Protein AF-A0A3M4JHX5-F1 (afdb_monomer_lite)

Secondary structure (DSSP, 8-state):
--------SS-EEEEETTEEEEEETTEEEEE-S---SS-S-PPP-PPPP-PPPPPPPPPPP-PPPPPPPPPPPP-

Radius of gyration: 40.57 Å; chains: 1; bounding box: 90×45×92 Å

Foldseek 3Di:
DDDDDDDDDAKDWDDDPNWIWMQGPVGIDTDDPDDQDPVDDDDDDDDDDPDDDDDDDDDDDPDDDDDDDDDDDDD

Organism: NCBI:txid192088

Sequence (75 aa):
GEKIVIEAGVELTVKAGGSFIKLDAGGITMIGPIANVNAGGSAGTGTGIGIKPPRLPGVVDQDKAGSLMDPALVN

pLDDT: mean 81.88, std 10.48, range [53.41, 95.81]

Structure (mmCIF, N/CA/C/O backbone):
data_AF-A0A3M4JHX5-F1
#
_entry.id   AF-A0A3M4JHX5-F1
#
loop_
_atom_site.group_PDB
_atom_site.id
_atom_site.type_symbol
_atom_site.label_atom_id
_atom_site.label_alt_id
_atom_site.label_comp_id
_atom_site.label_asym_id
_atom_site.label_entity_id
_atom_site.label_seq_id
_atom_site.pdbx_PDB_ins_code
_atom_site.Cartn_x
_atom_site.Cartn_y
_atom_site.Cartn_z
_atom_site.occupancy
_atom_site.B_iso_or_equiv
_atom_site.auth_seq_id
_atom_site.auth_comp_id
_atom_site.auth_asym_id
_atom_site.auth_atom_id
_atom_site.pdbx_PDB_model_num
ATOM 1 N N . GLY A 1 1 ? 17.196 -6.998 8.798 1.00 72.50 1 GLY A N 1
ATOM 2 C CA . GLY A 1 1 ? 16.271 -5.869 8.984 1.00 72.50 1 GLY A CA 1
ATOM 3 C C . GLY A 1 1 ? 15.452 -6.139 10.218 1.00 72.50 1 GLY A C 1
ATOM 4 O O . GLY A 1 1 ? 15.105 -7.294 10.441 1.00 72.50 1 GLY A O 1
ATOM 5 N N . GLU A 1 2 ? 15.206 -5.122 11.032 1.00 88.69 2 GLU A N 1
ATOM 6 C CA . GLU A 1 2 ? 14.346 -5.263 12.207 1.00 88.69 2 GLU A CA 1
ATOM 7 C C . GLU A 1 2 ? 12.901 -5.521 11.769 1.00 88.69 2 GLU A C 1
ATOM 9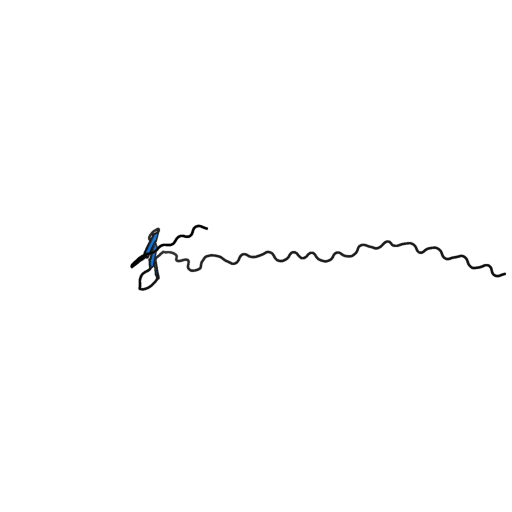 O O . GLU A 1 2 ? 12.393 -4.886 10.845 1.00 88.69 2 GLU A O 1
ATOM 14 N N . LYS A 1 3 ? 12.258 -6.502 12.406 1.00 90.94 3 LYS A N 1
ATOM 15 C CA . LYS A 1 3 ? 10.853 -6.841 12.181 1.00 90.94 3 LYS A CA 1
ATOM 16 C C . LYS A 1 3 ? 10.035 -6.242 13.317 1.00 90.94 3 LYS A C 1
ATOM 18 O O . LYS A 1 3 ? 10.314 -6.523 14.477 1.00 90.94 3 LYS A O 1
ATOM 23 N N . ILE A 1 4 ? 8.997 -5.489 12.971 1.00 93.00 4 ILE A N 1
ATOM 24 C CA . ILE A 1 4 ? 8.012 -4.968 13.922 1.00 93.00 4 ILE A CA 1
ATOM 25 C C . ILE A 1 4 ? 6.676 -5.664 13.653 1.00 93.00 4 ILE A C 1
ATOM 27 O O . ILE A 1 4 ? 6.271 -5.812 12.500 1.00 93.00 4 ILE A O 1
ATOM 31 N N . VAL A 1 5 ? 6.006 -6.107 14.717 1.00 92.75 5 VAL A N 1
ATOM 32 C CA . VAL A 1 5 ? 4.650 -6.670 14.683 1.00 92.75 5 VAL A CA 1
ATOM 33 C C . VAL A 1 5 ? 3.808 -5.893 15.688 1.00 92.75 5 VAL A C 1
ATOM 35 O O . VAL A 1 5 ? 4.241 -5.698 16.821 1.00 92.75 5 VAL A O 1
ATOM 38 N N . ILE A 1 6 ? 2.638 -5.423 15.258 1.00 92.50 6 ILE A N 1
ATOM 39 C CA . ILE A 1 6 ? 1.692 -4.676 16.092 1.00 92.50 6 ILE A CA 1
ATOM 40 C C . ILE A 1 6 ? 0.380 -5.453 16.093 1.00 92.50 6 ILE A C 1
ATOM 42 O O . ILE A 1 6 ? -0.219 -5.649 15.037 1.00 92.50 6 ILE A O 1
ATOM 46 N N . GLU A 1 7 ? -0.051 -5.888 17.273 1.00 92.69 7 GLU A N 1
ATOM 47 C CA . GLU A 1 7 ? -1.293 -6.634 17.478 1.00 92.69 7 GLU A CA 1
ATOM 48 C C . GLU A 1 7 ? -2.295 -5.761 18.237 1.00 92.69 7 GLU A C 1
ATOM 50 O O . GLU A 1 7 ? -1.943 -5.083 19.203 1.00 92.69 7 GLU A O 1
ATOM 55 N N . ALA A 1 8 ? -3.550 -5.771 17.792 1.00 91.12 8 ALA A N 1
ATOM 56 C CA . ALA A 1 8 ? -4.645 -5.053 18.430 1.00 91.12 8 ALA A CA 1
ATOM 57 C C . ALA A 1 8 ? -5.868 -5.969 18.540 1.00 91.12 8 ALA A C 1
ATOM 59 O O . ALA A 1 8 ? -6.130 -6.763 17.641 1.00 91.12 8 ALA A O 1
ATOM 60 N N . GLY A 1 9 ? -6.601 -5.873 19.653 1.00 92.69 9 GLY A N 1
ATOM 61 C CA . GLY A 1 9 ? -7.682 -6.816 19.967 1.00 92.69 9 GLY A CA 1
ATOM 62 C C . GLY A 1 9 ? -8.999 -6.555 19.230 1.00 92.69 9 GLY A C 1
ATOM 63 O O . GLY A 1 9 ? -9.637 -7.494 18.773 1.00 92.69 9 GLY A O 1
ATOM 64 N N . VAL A 1 10 ? -9.41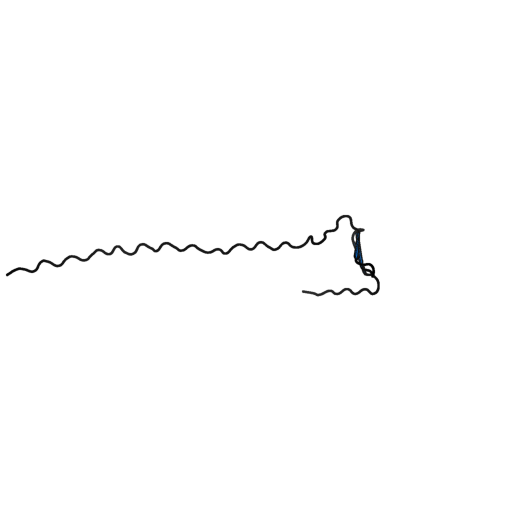7 -5.291 19.127 1.00 93.69 10 VAL A N 1
ATOM 65 C CA . VAL A 1 10 ? -10.714 -4.907 18.527 1.00 93.69 10 VAL A CA 1
ATOM 66 C C . VAL A 1 10 ? -10.523 -3.904 17.397 1.00 93.69 10 VAL A C 1
ATOM 68 O O . VAL A 1 10 ? -11.154 -4.019 16.350 1.00 93.69 10 VAL A O 1
ATOM 71 N N . GLU A 1 11 ? -9.643 -2.928 17.609 1.00 94.25 11 GLU A N 1
ATOM 72 C CA . GLU A 1 11 ? -9.370 -1.866 16.654 1.00 94.25 11 GLU A CA 1
ATOM 73 C C . GLU A 1 11 ? -7.907 -1.417 16.768 1.00 94.25 11 GLU A C 1
ATOM 75 O O . GLU A 1 11 ? -7.377 -1.300 17.876 1.00 94.25 11 GLU A O 1
ATOM 80 N N . LEU A 1 12 ? -7.268 -1.125 15.633 1.00 95.75 12 LEU A N 1
ATOM 81 C CA . LEU A 1 12 ? -5.990 -0.416 15.564 1.00 95.75 12 LEU A CA 1
ATOM 82 C C . LEU A 1 12 ? -6.193 0.940 14.892 1.00 95.75 12 LEU A C 1
ATOM 84 O O . LEU A 1 12 ? -6.600 0.996 13.734 1.00 95.75 12 LEU A O 1
ATOM 88 N N . THR A 1 13 ? -5.836 2.022 15.584 1.00 93.69 13 THR A N 1
ATOM 89 C CA . THR A 1 13 ? -5.897 3.381 15.034 1.00 93.69 13 THR A CA 1
ATOM 90 C C . THR A 1 13 ? -4.525 4.056 15.078 1.00 93.69 13 THR A C 1
ATOM 92 O O . THR A 1 13 ? -3.921 4.195 16.139 1.00 93.69 13 THR A O 1
ATOM 95 N N . VAL A 1 14 ? -4.053 4.534 13.925 1.00 94.06 14 VAL A N 1
ATOM 96 C CA . VAL A 1 14 ? -2.825 5.329 13.766 1.00 94.06 14 VAL A CA 1
ATOM 97 C C . VAL A 1 14 ? -3.218 6.756 13.397 1.00 94.06 14 VAL A C 1
ATOM 99 O O . VAL A 1 14 ? -3.947 6.952 12.429 1.00 94.06 14 VAL A O 1
ATOM 102 N N . LYS A 1 15 ? -2.747 7.759 14.149 1.00 92.06 15 LYS A N 1
ATOM 103 C CA . LYS A 1 15 ? -3.046 9.183 13.910 1.00 92.06 15 LYS A CA 1
ATOM 104 C C . LYS A 1 15 ? -1.771 9.979 13.660 1.00 92.06 15 LYS A C 1
ATOM 106 O O . LYS A 1 15 ? -0.802 9.824 14.396 1.00 92.06 15 LYS A O 1
ATOM 111 N N . ALA A 1 16 ? -1.800 10.874 12.677 1.00 90.19 16 ALA A N 1
ATOM 112 C CA . ALA A 1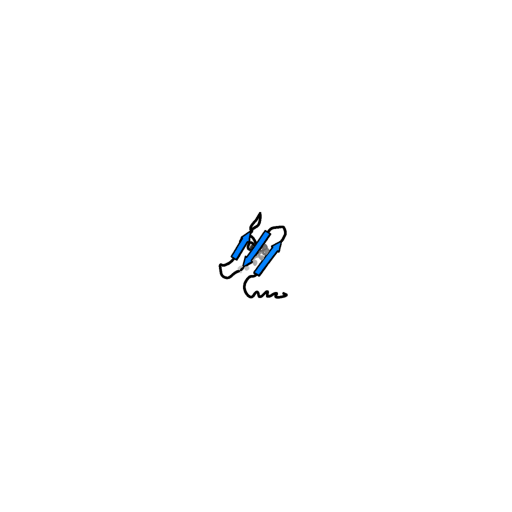 16 ? -0.723 11.825 12.411 1.00 90.19 16 ALA A CA 1
ATOM 113 C C . ALA A 1 16 ? -1.275 13.078 11.716 1.00 90.19 16 ALA A C 1
ATOM 115 O O . ALA A 1 16 ? -1.958 12.970 10.702 1.00 90.19 16 ALA A O 1
ATOM 116 N N . GLY A 1 17 ? -0.993 14.271 12.254 1.00 87.88 17 GLY A N 1
ATOM 117 C CA . GLY A 1 17 ? -1.310 15.546 11.588 1.00 87.88 17 GLY A CA 1
ATOM 118 C C . GLY A 1 17 ? -2.777 15.713 11.162 1.00 87.88 17 GLY A C 1
ATOM 119 O O . GLY A 1 17 ? -3.040 16.189 10.064 1.00 87.88 17 GLY A O 1
ATOM 120 N N . GLY A 1 18 ? -3.733 15.255 11.980 1.00 86.69 18 GLY A N 1
ATOM 121 C CA . GLY A 1 18 ? -5.169 15.294 11.658 1.00 86.69 18 GLY A CA 1
ATOM 122 C C . GLY A 1 18 ? -5.652 14.197 10.698 1.00 86.69 18 GLY A C 1
ATOM 123 O O . GLY A 1 18 ? -6.855 14.058 10.499 1.00 86.69 18 GLY A O 1
ATOM 124 N N . SER A 1 19 ? -4.741 13.389 10.155 1.00 92.00 19 SER A N 1
ATOM 125 C CA . SER A 1 19 ? -5.059 12.181 9.393 1.00 92.00 19 SER A CA 1
ATOM 126 C C . SER A 1 19 ? -5.122 10.964 10.313 1.00 92.00 19 SER A C 1
ATOM 128 O O . SER A 1 19 ? -4.452 10.927 11.354 1.00 92.00 19 SER A O 1
ATOM 130 N N . PHE A 1 20 ? -5.898 9.952 9.931 1.00 92.94 20 PHE A N 1
ATOM 131 C CA . PHE A 1 20 ? -5.931 8.682 10.644 1.00 92.94 20 PHE A CA 1
ATOM 132 C C . PHE A 1 20 ? -6.151 7.476 9.731 1.00 92.94 20 PHE A C 1
ATOM 134 O O . PHE A 1 20 ? -6.793 7.571 8.685 1.00 92.94 20 PHE A O 1
ATOM 141 N N . ILE A 1 21 ? -5.636 6.333 10.177 1.00 94.12 21 ILE A N 1
ATOM 142 C CA . ILE A 1 21 ? -5.909 5.003 9.633 1.00 94.12 21 ILE A CA 1
ATOM 143 C C . ILE A 1 21 ? -6.511 4.183 10.767 1.00 94.12 21 ILE A C 1
ATOM 145 O O . ILE A 1 21 ? -5.948 4.161 11.858 1.00 94.12 21 ILE A O 1
ATOM 149 N N . LYS A 1 22 ? -7.639 3.529 10.511 1.00 94.81 22 LYS A N 1
ATOM 150 C CA . LYS A 1 22 ? -8.371 2.691 11.456 1.00 94.81 22 LYS A CA 1
ATOM 151 C C . LYS A 1 22 ? -8.590 1.311 10.852 1.00 94.81 22 LYS A C 1
ATOM 153 O O . LYS A 1 22 ? -9.018 1.216 9.704 1.00 94.81 22 LYS A O 1
ATOM 158 N N . LEU A 1 23 ? -8.286 0.269 11.613 1.00 95.81 23 LEU A N 1
ATOM 159 C CA . LEU A 1 23 ? -8.522 -1.125 11.262 1.00 95.81 23 LEU A CA 1
ATOM 160 C C . LEU A 1 23 ? -9.459 -1.709 12.310 1.00 95.81 23 LEU A C 1
ATOM 162 O O . LEU A 1 23 ? -9.105 -1.722 13.485 1.00 95.81 23 LEU A O 1
ATOM 166 N N . ASP A 1 24 ? -10.619 -2.190 11.888 1.00 95.06 24 ASP A N 1
ATOM 167 C CA . ASP A 1 24 ? -11.611 -2.847 12.737 1.00 95.06 24 ASP A CA 1
ATOM 168 C C . ASP A 1 24 ? -12.239 -4.047 12.004 1.00 95.06 24 ASP A C 1
ATOM 170 O O . ASP A 1 24 ? -11.845 -4.396 10.888 1.00 95.06 24 ASP A O 1
ATOM 174 N N . ALA A 1 25 ? -13.227 -4.697 12.626 1.00 94.25 25 ALA A N 1
ATOM 175 C CA . ALA A 1 25 ? -13.936 -5.834 12.032 1.00 94.25 25 ALA A CA 1
ATOM 176 C C . ALA A 1 25 ? -14.671 -5.502 10.713 1.00 94.25 25 ALA A C 1
ATOM 178 O O . ALA A 1 25 ? -14.998 -6.412 9.955 1.00 94.25 25 ALA A O 1
ATOM 179 N N . GLY A 1 26 ? -14.940 -4.223 10.436 1.00 93.62 26 GLY A N 1
ATOM 180 C CA . GLY A 1 26 ? -15.541 -3.739 9.193 1.00 93.62 26 GLY A CA 1
ATOM 181 C C . GLY A 1 26 ? -14.525 -3.446 8.084 1.00 93.62 26 GLY A C 1
ATOM 182 O O . GLY A 1 26 ? -14.928 -3.230 6.941 1.00 93.62 26 GLY A O 1
ATOM 183 N N . GLY A 1 27 ? -13.224 -3.464 8.387 1.00 92.62 27 GLY A N 1
ATOM 184 C CA . GLY A 1 27 ? -12.144 -3.312 7.417 1.00 92.62 27 GLY A CA 1
ATOM 185 C C . GLY A 1 27 ? -11.194 -2.162 7.742 1.00 92.62 27 GLY A C 1
ATOM 186 O O . GLY A 1 27 ? -10.893 -1.881 8.901 1.00 92.62 27 GLY A O 1
ATOM 187 N N . ILE A 1 28 ? -10.676 -1.518 6.691 1.00 93.62 28 ILE A N 1
ATOM 188 C CA . ILE A 1 28 ? -9.681 -0.443 6.791 1.00 93.62 28 ILE A CA 1
ATOM 189 C C . ILE A 1 28 ? -10.330 0.883 6.392 1.00 93.62 28 ILE A C 1
ATOM 191 O O . ILE A 1 28 ? -10.804 1.037 5.269 1.00 93.62 28 ILE A O 1
ATOM 195 N N . THR A 1 29 ? -10.307 1.860 7.297 1.00 91.50 29 THR A N 1
ATOM 196 C CA . THR A 1 29 ? -10.744 3.240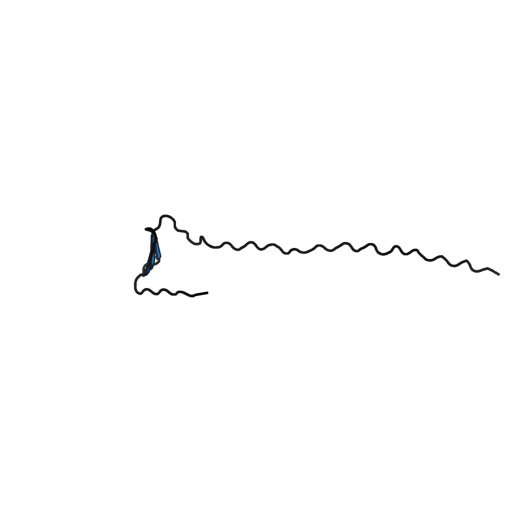 7.052 1.00 91.50 29 THR A CA 1
ATOM 197 C C . THR A 1 29 ? -9.542 4.177 7.096 1.00 91.50 29 THR A C 1
ATOM 199 O O . THR A 1 29 ? -8.737 4.106 8.020 1.00 91.50 29 THR A O 1
ATOM 202 N N . MET A 1 30 ? -9.428 5.090 6.132 1.00 90.94 30 MET A N 1
ATOM 203 C CA . MET A 1 30 ? -8.376 6.108 6.097 1.00 90.94 30 MET A CA 1
ATOM 204 C C . MET A 1 30 ? -8.980 7.479 5.798 1.00 90.94 30 MET A C 1
ATOM 206 O O . MET A 1 30 ? -9.746 7.617 4.848 1.00 90.94 30 MET A O 1
ATOM 210 N N . ILE A 1 31 ? -8.613 8.493 6.583 1.00 89.44 31 ILE A N 1
ATOM 211 C CA . ILE A 1 31 ? -8.964 9.896 6.332 1.00 89.44 31 ILE A CA 1
ATOM 212 C C . ILE A 1 31 ? -7.696 10.742 6.397 1.00 89.44 31 ILE A C 1
ATOM 214 O O . ILE A 1 31 ? -6.946 10.674 7.368 1.00 89.44 31 ILE A O 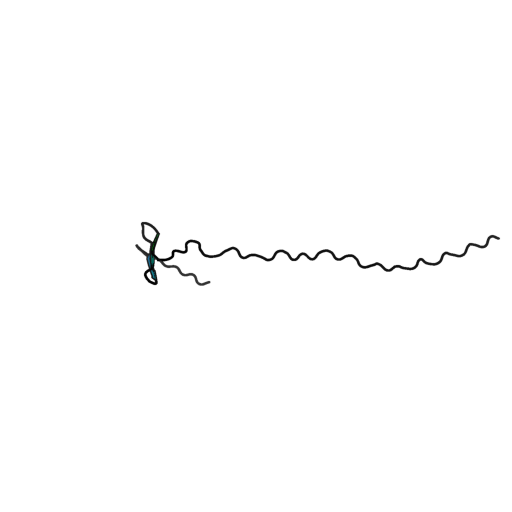1
ATOM 218 N N . GLY A 1 32 ? -7.482 11.560 5.372 1.00 89.38 32 GLY A N 1
ATOM 219 C CA . GLY A 1 32 ? -6.393 12.525 5.280 1.00 89.38 32 GLY A CA 1
ATOM 220 C C . GLY A 1 32 ? -6.523 13.370 4.009 1.00 89.38 32 GLY A C 1
ATOM 221 O O . GLY A 1 32 ? -7.251 12.979 3.095 1.00 89.38 32 GLY A O 1
ATOM 222 N N . PRO A 1 33 ? -5.845 14.527 3.929 1.00 83.94 33 PRO A N 1
ATOM 223 C CA . PRO A 1 33 ? -5.920 15.414 2.767 1.00 83.94 33 PRO A CA 1
ATOM 224 C C . PRO A 1 33 ? -5.325 14.788 1.496 1.00 83.94 33 PRO A C 1
ATOM 226 O O . PRO A 1 33 ? -5.738 15.131 0.393 1.00 83.94 33 PRO A O 1
ATOM 229 N N . ILE A 1 34 ? -4.366 13.867 1.642 1.00 80.75 34 ILE A N 1
ATOM 230 C CA . ILE A 1 34 ? -3.751 13.106 0.549 1.00 80.75 34 ILE A CA 1
ATOM 231 C C . ILE A 1 34 ? -3.654 11.643 0.991 1.00 80.75 34 ILE A C 1
ATOM 233 O O . ILE A 1 34 ? -3.128 11.359 2.067 1.00 80.75 34 ILE A O 1
ATOM 237 N N . ALA A 1 35 ? -4.123 10.721 0.148 1.00 81.00 35 ALA A N 1
ATOM 238 C CA . ALA A 1 35 ? -3.980 9.281 0.341 1.00 81.00 35 ALA A CA 1
ATOM 239 C C . ALA A 1 35 ? -3.126 8.691 -0.789 1.00 81.00 35 ALA A C 1
ATOM 241 O O .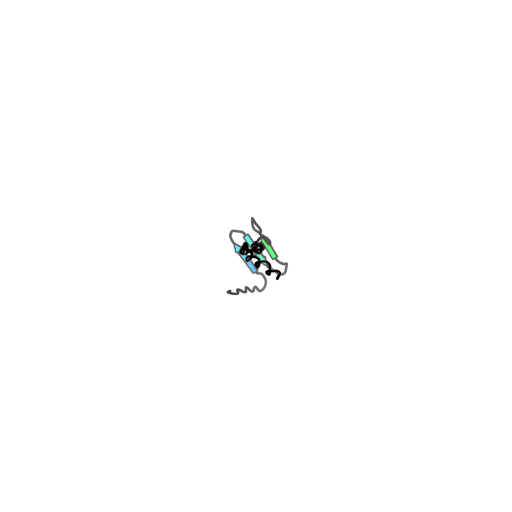 ALA A 1 35 ? -3.561 8.586 -1.934 1.00 81.00 35 ALA A O 1
ATOM 242 N N . ASN A 1 36 ? -1.895 8.305 -0.461 1.00 78.19 36 ASN A N 1
ATOM 243 C CA . ASN A 1 36 ? -0.961 7.691 -1.400 1.00 78.19 36 ASN A CA 1
ATOM 244 C C . ASN A 1 36 ? -1.109 6.166 -1.363 1.00 78.19 36 ASN A C 1
ATOM 246 O O . ASN A 1 36 ? -0.436 5.483 -0.593 1.00 78.19 36 ASN A O 1
ATOM 250 N N . VAL A 1 37 ? -2.005 5.629 -2.191 1.00 82.12 37 VAL A N 1
ATOM 251 C CA . VAL A 1 37 ? -2.229 4.181 -2.307 1.00 82.12 37 VAL A CA 1
ATOM 252 C C . VAL A 1 37 ? -1.320 3.623 -3.396 1.00 82.12 37 VAL A C 1
ATOM 254 O O . VAL A 1 37 ? -1.362 4.088 -4.531 1.00 82.12 37 VAL A O 1
ATOM 257 N N . ASN A 1 38 ? -0.494 2.629 -3.059 1.00 69.62 38 ASN A N 1
ATOM 258 C CA . ASN A 1 38 ? 0.464 2.007 -3.985 1.00 69.62 38 ASN A CA 1
ATOM 259 C C . ASN A 1 38 ? 1.454 2.999 -4.634 1.00 69.62 38 ASN A C 1
ATOM 261 O O . ASN A 1 38 ? 1.977 2.743 -5.713 1.00 69.62 38 ASN A O 1
ATOM 265 N N . ALA A 1 39 ? 1.734 4.131 -3.983 1.00 73.00 39 ALA A N 1
ATOM 266 C CA . ALA A 1 39 ? 2.567 5.202 -4.539 1.00 73.00 39 ALA A CA 1
ATOM 267 C C . ALA A 1 39 ? 4.085 4.990 -4.347 1.00 73.00 39 ALA A C 1
ATOM 269 O O . ALA A 1 39 ? 4.860 5.940 -4.443 1.00 73.00 39 ALA A O 1
ATOM 270 N N . GLY A 1 40 ? 4.520 3.773 -4.011 1.00 73.75 40 GLY A N 1
ATOM 271 C CA . GLY A 1 40 ? 5.909 3.472 -3.669 1.00 73.75 40 GLY A CA 1
ATOM 272 C C . GLY A 1 40 ? 6.533 2.438 -4.599 1.00 73.75 40 GLY A C 1
ATOM 273 O O . GLY A 1 40 ? 5.976 1.360 -4.772 1.00 73.75 40 GLY A O 1
ATOM 274 N N . GLY A 1 41 ? 7.727 2.754 -5.111 1.00 67.94 41 GLY A N 1
ATOM 275 C CA . GLY A 1 41 ? 8.621 1.811 -5.787 1.00 67.94 41 GLY A CA 1
ATOM 276 C C . GLY A 1 41 ? 8.275 1.551 -7.253 1.00 67.94 41 GLY A C 1
ATOM 277 O O . GLY A 1 41 ? 7.387 0.766 -7.566 1.00 67.94 41 GLY A O 1
ATOM 278 N N . SER A 1 42 ? 9.034 2.151 -8.169 1.00 68.56 42 SER A N 1
ATOM 279 C CA . SER A 1 42 ? 9.136 1.664 -9.546 1.00 68.56 42 SER A CA 1
ATOM 280 C C . SER A 1 42 ? 10.291 0.669 -9.648 1.00 68.56 42 SER A C 1
ATOM 282 O O . SER A 1 42 ? 11.282 0.772 -8.920 1.00 68.56 42 SER A O 1
ATOM 284 N N . ALA A 1 43 ? 10.175 -0.311 -10.549 1.00 75.19 43 ALA A N 1
ATOM 285 C CA . ALA A 1 43 ? 11.317 -1.149 -10.888 1.00 75.19 43 ALA A CA 1
ATOM 286 C C . ALA A 1 43 ? 12.467 -0.241 -11.356 1.00 75.19 43 ALA A C 1
ATOM 288 O O . ALA A 1 43 ? 12.278 0.601 -12.236 1.00 75.19 43 ALA A O 1
ATOM 289 N N . GLY A 1 44 ? 13.644 -0.386 -10.745 1.00 76.56 44 GLY A N 1
ATOM 290 C CA . GLY A 1 44 ? 14.828 0.343 -11.182 1.00 76.56 44 GLY A CA 1
ATOM 291 C C . GLY A 1 44 ? 15.164 -0.009 -12.632 1.00 76.56 44 GLY A C 1
ATOM 292 O O . GLY A 1 44 ? 15.059 -1.163 -13.044 1.00 76.56 44 GLY A O 1
ATOM 293 N N . THR A 1 45 ? 15.575 0.977 -13.421 1.00 78.50 45 THR A N 1
ATOM 294 C CA . THR A 1 45 ? 16.084 0.742 -14.775 1.00 78.50 45 THR A CA 1
ATOM 295 C C . THR A 1 45 ? 17.511 0.205 -14.701 1.00 78.50 45 THR A C 1
ATOM 297 O O . THR A 1 45 ? 18.418 0.920 -14.277 1.00 78.50 45 THR A O 1
ATOM 300 N N . GLY A 1 46 ? 17.720 -1.047 -15.114 1.00 79.50 46 GLY A N 1
ATOM 301 C CA . GLY A 1 46 ? 19.060 -1.596 -15.328 1.00 79.50 46 GLY A CA 1
ATOM 302 C C . GLY A 1 46 ? 19.690 -1.030 -16.602 1.00 79.50 46 GLY A C 1
ATOM 303 O O . GLY A 1 46 ? 19.000 -0.825 -17.602 1.00 79.50 46 GLY A O 1
ATOM 304 N N . THR A 1 47 ? 20.999 -0.783 -16.591 1.00 78.31 47 THR A N 1
ATOM 305 C CA . THR A 1 47 ? 21.738 -0.495 -17.824 1.00 78.31 47 THR A CA 1
ATOM 306 C C . THR A 1 47 ? 21.886 -1.793 -18.626 1.00 78.31 47 THR A C 1
ATOM 308 O O . THR A 1 47 ? 22.157 -2.855 -18.066 1.00 78.31 47 THR A O 1
ATOM 311 N N . GLY A 1 48 ? 21.641 -1.737 -19.939 1.00 80.56 48 GLY A N 1
ATOM 312 C CA . GLY A 1 48 ? 21.776 -2.901 -20.821 1.00 80.56 48 GLY A CA 1
ATOM 313 C C . GLY A 1 48 ? 23.203 -3.469 -20.853 1.00 80.56 48 GLY A C 1
ATOM 314 O O . GLY A 1 48 ? 24.158 -2.841 -20.395 1.00 80.56 48 GLY A O 1
ATOM 315 N N . ILE A 1 49 ? 23.363 -4.667 -21.419 1.00 79.94 49 ILE A N 1
ATOM 316 C CA . ILE A 1 49 ? 24.663 -5.350 -21.504 1.00 79.94 49 ILE A CA 1
ATOM 317 C C . ILE A 1 49 ? 25.589 -4.589 -22.469 1.00 79.94 49 ILE A C 1
ATOM 319 O O . ILE A 1 49 ? 25.291 -4.459 -23.654 1.00 79.94 49 ILE A O 1
ATOM 323 N N . GLY A 1 50 ? 26.740 -4.119 -21.978 1.00 81.12 50 GLY A N 1
ATOM 324 C CA . GLY A 1 50 ? 27.772 -3.435 -22.769 1.00 81.12 50 GLY A CA 1
ATOM 325 C C . GLY A 1 50 ? 28.618 -4.390 -23.618 1.00 81.12 50 GLY A C 1
ATOM 326 O O . GLY A 1 50 ? 29.826 -4.499 -23.403 1.00 81.12 50 GLY A O 1
ATOM 327 N N . ILE A 1 51 ? 27.995 -5.116 -24.551 1.00 83.69 51 ILE A N 1
ATOM 328 C CA . ILE A 1 51 ? 28.705 -6.052 -25.434 1.00 83.69 51 ILE A CA 1
ATOM 329 C C . ILE A 1 51 ? 29.669 -5.258 -26.325 1.00 83.69 51 ILE A C 1
ATOM 331 O O . ILE A 1 51 ? 29.254 -4.410 -27.113 1.00 83.69 51 ILE A O 1
ATOM 335 N N . LYS A 1 52 ? 30.973 -5.536 -26.206 1.00 83.25 52 LYS A N 1
ATOM 336 C CA . LYS A 1 52 ? 31.985 -4.960 -27.100 1.00 83.25 52 LYS A CA 1
ATOM 337 C C . LYS A 1 52 ? 31.882 -5.625 -28.480 1.00 83.25 52 LYS A C 1
ATOM 339 O O . LYS A 1 52 ? 31.865 -6.856 -28.534 1.00 83.25 52 LYS A O 1
ATOM 344 N N . PRO A 1 53 ? 31.851 -4.858 -29.583 1.00 82.56 53 PRO A N 1
ATOM 345 C CA . PRO A 1 53 ? 31.867 -5.440 -30.918 1.00 82.56 53 PRO A CA 1
ATOM 346 C C . PRO A 1 53 ? 33.208 -6.147 -31.197 1.00 82.56 53 PRO A C 1
ATOM 348 O O . PRO A 1 53 ? 34.231 -5.781 -30.604 1.00 82.56 53 PRO A O 1
ATOM 351 N N . PRO A 1 54 ? 33.230 -7.141 -32.105 1.00 83.06 54 PRO A N 1
ATOM 352 C CA . PRO A 1 54 ? 34.469 -7.757 -32.568 1.00 83.06 54 PRO A CA 1
ATOM 353 C C . PRO A 1 54 ? 35.440 -6.708 -33.121 1.00 83.06 54 PRO A C 1
ATOM 355 O O . PRO A 1 54 ? 35.033 -5.761 -33.795 1.00 83.06 54 PRO A O 1
ATOM 358 N N . ARG A 1 55 ? 36.737 -6.886 -32.857 1.00 82.69 55 ARG A N 1
ATOM 359 C CA . ARG A 1 55 ? 37.786 -6.061 -33.466 1.00 82.69 55 ARG A CA 1
ATOM 360 C C . ARG A 1 55 ? 38.134 -6.629 -34.841 1.00 82.69 55 ARG A C 1
ATOM 362 O O . ARG A 1 55 ? 38.221 -7.846 -34.987 1.00 82.69 55 ARG A O 1
ATOM 369 N N . LEU A 1 56 ? 38.379 -5.757 -35.818 1.00 83.31 56 LEU A N 1
ATOM 370 C CA . LEU A 1 56 ? 38.970 -6.174 -37.089 1.00 83.31 56 LEU A CA 1
ATOM 371 C C . LEU A 1 56 ? 40.341 -6.834 -36.834 1.00 83.31 56 LEU A C 1
ATOM 373 O O . LEU A 1 56 ? 41.117 -6.301 -36.031 1.00 83.31 56 LEU A O 1
ATOM 377 N N . PRO A 1 57 ? 40.643 -7.978 -37.475 1.00 79.12 57 PRO A N 1
ATOM 378 C CA . PRO A 1 57 ? 41.974 -8.571 -37.429 1.00 79.12 57 PRO A CA 1
ATOM 379 C C . PRO A 1 57 ? 43.035 -7.569 -37.899 1.00 79.12 57 PRO A C 1
ATOM 381 O O . PRO A 1 57 ? 42.784 -6.768 -38.801 1.00 79.12 57 PRO A O 1
ATOM 384 N N . GLY A 1 58 ? 44.213 -7.604 -37.272 1.00 79.38 58 GLY A N 1
ATOM 385 C CA . GLY A 1 58 ? 45.356 -6.815 -37.726 1.00 79.38 58 GLY A CA 1
ATOM 386 C C . GLY A 1 58 ? 45.815 -7.249 -39.120 1.00 79.38 58 GLY A C 1
ATOM 387 O O . GLY A 1 58 ? 45.576 -8.384 -39.534 1.00 79.38 58 GLY A O 1
ATOM 388 N N . VAL A 1 59 ? 46.479 -6.343 -39.836 1.00 74.75 59 VAL A N 1
ATOM 389 C CA . VAL A 1 59 ? 47.158 -6.667 -41.097 1.00 74.75 59 VAL A CA 1
ATOM 390 C C . VAL A 1 59 ? 48.228 -7.720 -40.811 1.00 74.75 59 VAL A C 1
ATOM 392 O O . VAL A 1 59 ? 49.072 -7.515 -39.942 1.00 74.75 59 VAL A O 1
ATOM 395 N N . VAL A 1 60 ? 48.158 -8.854 -41.505 1.00 68.19 60 VAL A N 1
ATOM 396 C CA . VAL A 1 60 ? 49.226 -9.860 -41.492 1.00 68.19 60 VAL A CA 1
ATOM 397 C C . VAL A 1 60 ? 50.399 -9.352 -42.330 1.00 68.19 60 VAL A C 1
ATOM 399 O O . VAL A 1 60 ? 50.177 -8.654 -43.324 1.00 68.19 60 VAL A O 1
ATOM 402 N N . ASP A 1 61 ? 51.625 -9.665 -41.901 1.00 64.56 61 ASP A N 1
ATOM 403 C CA . ASP A 1 61 ? 52.858 -9.252 -42.577 1.00 64.56 61 ASP A CA 1
ATOM 404 C C . ASP A 1 61 ? 52.788 -9.560 -44.078 1.00 64.56 61 ASP A C 1
ATOM 406 O O . ASP A 1 61 ? 52.498 -10.686 -44.492 1.00 64.56 61 ASP A O 1
ATOM 410 N N . GLN A 1 62 ? 53.053 -8.544 -44.901 1.00 63.19 62 GLN A N 1
ATOM 411 C CA . GLN A 1 62 ? 53.300 -8.737 -46.326 1.00 63.19 62 GLN A CA 1
ATOM 412 C C . GLN A 1 62 ? 54.713 -9.292 -46.480 1.00 63.19 62 GLN A C 1
ATOM 414 O O . GLN A 1 62 ? 55.657 -8.541 -46.733 1.00 63.19 62 GLN A O 1
ATOM 419 N N . ASP A 1 63 ? 54.871 -10.598 -46.275 1.00 64.94 63 ASP A N 1
ATOM 420 C CA . ASP A 1 63 ? 56.154 -11.232 -46.543 1.00 64.94 63 ASP A CA 1
ATOM 421 C C . ASP A 1 63 ? 56.484 -11.136 -48.042 1.00 64.94 63 ASP A C 1
ATOM 423 O O . ASP A 1 63 ? 55.610 -11.246 -48.912 1.00 64.94 63 ASP A O 1
ATOM 427 N N . LYS A 1 64 ? 57.756 -10.886 -48.356 1.00 66.38 64 LYS A N 1
ATOM 428 C CA . LYS A 1 64 ? 58.231 -10.837 -49.740 1.00 66.38 64 LYS A CA 1
ATOM 429 C C . LYS A 1 64 ? 58.426 -12.265 -50.228 1.00 66.38 64 LYS A C 1
ATOM 431 O O . LYS A 1 64 ? 59.193 -13.022 -49.643 1.00 66.38 64 LYS A O 1
ATOM 436 N N . ALA A 1 65 ? 57.787 -12.611 -51.344 1.00 70.38 65 ALA A N 1
ATOM 437 C CA . ALA A 1 65 ? 58.038 -13.883 -52.012 1.00 70.38 65 ALA A CA 1
ATOM 438 C C . ALA A 1 65 ? 59.543 -14.052 -52.297 1.00 70.38 65 ALA A C 1
ATOM 440 O O . ALA A 1 65 ? 60.197 -13.127 -52.788 1.00 70.38 65 ALA A O 1
ATOM 441 N N . GLY A 1 66 ? 60.079 -15.230 -51.967 1.00 70.88 66 GLY A N 1
ATOM 442 C CA . GLY A 1 66 ? 61.472 -15.582 -52.236 1.00 70.88 66 GLY A CA 1
ATOM 443 C C . GLY A 1 66 ? 61.790 -15.593 -53.734 1.00 70.88 66 GLY A C 1
ATOM 444 O O . GLY A 1 66 ? 60.904 -15.749 -54.576 1.00 70.88 66 GLY A O 1
ATOM 445 N N . SER A 1 67 ? 63.067 -15.416 -54.069 1.00 77.69 67 SER A N 1
ATOM 446 C CA . SER A 1 67 ? 63.533 -15.380 -55.458 1.00 77.69 67 SER A CA 1
ATOM 447 C C . SER A 1 67 ? 63.352 -16.729 -56.158 1.00 77.69 67 SER A C 1
ATOM 449 O O . SER A 1 67 ? 63.557 -17.784 -55.557 1.00 77.69 67 SER A O 1
ATOM 451 N N . LEU A 1 68 ? 63.001 -16.690 -57.447 1.00 75.44 68 LEU A N 1
ATOM 452 C CA . LEU A 1 68 ? 62.970 -17.885 -58.291 1.00 75.44 68 LEU A CA 1
ATOM 453 C C . LEU A 1 68 ? 64.388 -18.442 -58.486 1.00 75.44 68 LEU A C 1
ATOM 455 O O . LEU A 1 68 ? 65.362 -17.693 -58.496 1.00 75.44 68 LEU A O 1
ATOM 459 N N . MET A 1 69 ? 64.482 -19.764 -58.627 1.00 72.44 69 MET A N 1
ATOM 460 C CA . MET A 1 69 ? 65.739 -20.475 -58.876 1.00 72.44 69 MET A CA 1
ATOM 461 C C . MET A 1 69 ? 66.186 -20.265 -60.328 1.00 72.44 69 MET A C 1
ATOM 463 O O . MET A 1 69 ? 65.344 -20.237 -61.230 1.00 72.44 69 MET A O 1
ATOM 467 N N . ASP A 1 70 ? 67.497 -20.149 -60.555 1.00 74.44 70 ASP A N 1
ATOM 468 C CA . ASP A 1 70 ? 68.044 -19.950 -61.900 1.00 74.44 70 ASP A CA 1
ATOM 469 C C . ASP A 1 70 ? 67.769 -21.164 -62.814 1.00 74.44 70 ASP A C 1
ATOM 471 O O . ASP A 1 70 ? 67.798 -22.310 -62.345 1.00 74.44 70 ASP A O 1
ATOM 475 N N . PRO A 1 71 ? 67.506 -20.954 -64.120 1.00 70.25 71 PRO A N 1
ATOM 476 C CA . PRO A 1 71 ? 67.247 -22.048 -65.049 1.00 70.25 71 PRO A CA 1
ATOM 477 C C . PRO A 1 71 ? 68.449 -22.990 -65.169 1.00 70.25 71 PRO A C 1
ATOM 479 O O . PRO A 1 71 ? 69.591 -22.549 -65.301 1.00 70.25 71 PRO A O 1
ATOM 482 N N . ALA A 1 72 ? 68.182 -24.297 -65.168 1.00 66.75 72 ALA A N 1
ATOM 483 C CA . ALA A 1 72 ? 69.219 -25.313 -65.312 1.00 66.75 72 ALA A CA 1
ATOM 484 C C . ALA A 1 72 ? 69.942 -25.190 -66.666 1.00 66.75 72 ALA A C 1
ATOM 486 O O . ALA A 1 72 ? 69.297 -25.092 -67.713 1.00 66.75 72 ALA A O 1
ATOM 487 N N . LEU A 1 73 ? 71.281 -25.225 -66.636 1.00 66.56 73 LEU A N 1
ATOM 488 C CA . LEU A 1 73 ? 72.118 -25.243 -67.836 1.00 66.56 73 LEU A CA 1
ATOM 489 C C . LEU A 1 73 ? 71.793 -26.488 -68.676 1.00 66.56 73 LEU A C 1
ATOM 491 O O . LEU A 1 73 ? 71.909 -27.618 -68.197 1.00 66.56 73 LEU A O 1
ATOM 495 N N . VAL A 1 74 ? 71.401 -26.270 -69.928 1.00 59.62 74 VAL A N 1
ATOM 496 C CA . VAL A 1 74 ? 71.228 -27.333 -70.923 1.00 59.62 74 VAL A CA 1
ATOM 497 C C . VAL A 1 74 ? 72.605 -27.621 -71.529 1.00 59.62 74 VAL A C 1
ATOM 499 O O . VAL A 1 74 ? 73.267 -26.683 -71.974 1.00 59.62 74 VAL A O 1
ATOM 502 N N . ASN A 1 75 ? 73.039 -28.887 -71.463 1.00 53.41 75 ASN A N 1
ATOM 503 C CA . ASN A 1 75 ? 74.312 -29.374 -72.024 1.00 53.41 75 ASN A CA 1
ATOM 504 C C . ASN A 1 75 ? 74.412 -29.150 -73.535 1.00 53.41 75 ASN A C 1
ATOM 506 O O . ASN A 1 75 ? 73.391 -29.378 -74.224 1.00 53.41 75 ASN A O 1
#